Protein AF-A0A017TJ04-F1 (afdb_monomer_lite)

Secondary structure (DSSP, 8-state):
--------SEEE--TTPPPPTTEEEEEEE-HHHHHHHHHHHHHHHHHHHHHHHHHHHTT-GGGGGGGSTTTHHHHHHHHSS--TTSHHHHHHHHHHHHHHHHHHHHHHHHH-EEEEEEETTTSS--EEEEEEE-TTSPEEEEEEE--

Sequence (147 aa):
MPERQEFPKQIPYEEGMQIPDGYTLEMRARRGLVIAGAVTFGTMYGLSLIGGVQSISDGNGDFGALVVPLVGPFIALATSDASIDGELGAVLVVDGIAQIGGALMLLGGLLSQKKVLIRNDLASEHVEIVPFATGRGDLGLGIRGTM

pLDDT: mean 86.53, std 12.23, range [42.97, 98.38]

Organism: NCBI:txid1192034

Foldseek 3Di:
DPDPPCDDQKDFDDPPDDQDPQWDKDWAFQVVLQVQLCCQQVVLLVVLLVVLVVCVVVVNNLQVLSVPFLCSLVVSLVRHPDDCPHPSVVSSVVSSVSNVSSNCSNVCRRVDIGIMIGRNVVVQQDFDFDWDDDPVRDTDTDTDGGD

Structure (mmCIF, N/CA/C/O backbone):
data_AF-A0A017TJ04-F1
#
_entry.id   AF-A0A017TJ04-F1
#
loop_
_atom_site.group_PDB
_atom_site.id
_atom_site.type_symbol
_atom_site.label_atom_id
_atom_site.label_alt_id
_atom_site.label_comp_id
_atom_site.label_asym_id
_atom_site.label_entity_id
_atom_site.label_seq_id
_atom_site.pdbx_PDB_ins_code
_atom_site.Cartn_x
_atom_site.Cartn_y
_atom_site.Cartn_z
_atom_site.occupancy
_atom_site.B_iso_or_equiv
_atom_site.auth_seq_id
_atom_site.auth_comp_id
_atom_site.auth_asym_id
_atom_site.auth_atom_id
_atom_site.pdbx_PDB_model_num
ATOM 1 N N . MET A 1 1 ? -19.630 20.141 41.381 1.00 47.22 1 MET A N 1
ATOM 2 C CA . MET A 1 1 ? -19.303 19.647 40.028 1.00 47.22 1 MET A CA 1
ATOM 3 C C . MET A 1 1 ? -18.814 18.220 40.208 1.00 47.22 1 MET A C 1
ATOM 5 O O . MET A 1 1 ? -17.796 18.083 40.874 1.00 47.22 1 MET A O 1
ATOM 9 N N . PRO A 1 2 ? -19.539 17.169 39.786 1.00 42.97 2 PRO A N 1
ATOM 10 C CA . PRO A 1 2 ? -19.004 15.818 39.903 1.00 42.97 2 PRO A CA 1
ATOM 11 C C . PRO A 1 2 ? -17.768 15.705 39.005 1.00 42.97 2 PRO A C 1
ATOM 13 O O . PRO A 1 2 ? -17.766 16.179 37.867 1.00 42.97 2 PRO A O 1
ATOM 16 N N . GLU A 1 3 ? -16.702 15.155 39.569 1.00 50.06 3 GLU A N 1
ATOM 17 C CA . GLU A 1 3 ? -15.433 14.863 38.910 1.00 50.06 3 GLU A CA 1
ATOM 18 C C . GLU A 1 3 ? -15.721 14.027 37.655 1.00 50.06 3 GLU A C 1
ATOM 20 O O . GLU A 1 3 ? -16.325 12.957 37.748 1.00 50.06 3 GLU A O 1
ATOM 25 N N . ARG A 1 4 ? -15.366 14.515 36.457 1.00 60.03 4 ARG A N 1
ATOM 26 C CA . ARG A 1 4 ? -15.443 13.678 35.253 1.00 60.03 4 ARG A CA 1
ATOM 27 C C . ARG A 1 4 ? -14.379 12.604 35.403 1.00 60.03 4 ARG A C 1
ATOM 29 O O . ARG A 1 4 ? -13.219 12.847 35.098 1.00 60.03 4 ARG A O 1
ATOM 36 N N . GLN A 1 5 ? -14.780 11.442 35.892 1.00 58.06 5 GLN A N 1
ATOM 37 C CA . GLN A 1 5 ? -13.954 10.250 35.906 1.00 58.06 5 GLN A CA 1
ATOM 38 C C . GLN A 1 5 ? -13.458 10.027 34.466 1.00 58.06 5 GLN A C 1
ATOM 40 O O . GLN A 1 5 ? -14.258 9.812 33.552 1.00 58.06 5 GLN A O 1
ATOM 45 N N . GLU A 1 6 ? -12.157 10.222 34.237 1.00 71.06 6 GLU A N 1
ATOM 46 C CA . GLU A 1 6 ? -11.533 10.181 32.910 1.00 71.06 6 GLU A CA 1
ATOM 47 C C . GLU A 1 6 ? -11.442 8.734 32.418 1.00 71.06 6 GLU A C 1
ATOM 49 O O . GLU A 1 6 ? -10.377 8.127 32.344 1.00 71.06 6 GLU A O 1
ATOM 54 N N . PHE A 1 7 ? -12.590 8.140 32.104 1.00 76.50 7 PHE A N 1
ATOM 55 C CA . PHE A 1 7 ? -12.633 6.810 31.526 1.00 76.50 7 PHE A CA 1
ATOM 56 C C . PHE A 1 7 ? -11.949 6.816 30.150 1.00 76.50 7 PHE A C 1
ATOM 58 O O . PHE A 1 7 ? -12.234 7.702 29.328 1.00 76.50 7 PHE A O 1
ATOM 65 N N . PRO A 1 8 ? -11.056 5.846 29.870 1.00 84.94 8 PRO A N 1
ATOM 66 C CA . PRO A 1 8 ? -10.288 5.807 28.635 1.00 84.94 8 PRO A CA 1
ATOM 67 C C . PRO A 1 8 ? -11.212 5.669 27.426 1.00 84.94 8 PRO A C 1
ATOM 69 O O . PRO A 1 8 ? -12.143 4.869 27.415 1.00 84.94 8 PRO A O 1
ATOM 72 N N . LYS A 1 9 ? -10.935 6.428 26.364 1.00 85.62 9 LYS A N 1
ATOM 73 C CA . LYS A 1 9 ? -11.774 6.440 25.152 1.00 85.62 9 LYS A CA 1
ATOM 74 C C . LYS A 1 9 ? -11.887 5.067 24.480 1.00 85.62 9 LYS A C 1
ATOM 76 O O . LYS A 1 9 ? -12.908 4.764 23.871 1.00 85.62 9 LYS A O 1
ATOM 81 N N . GLN A 1 10 ? -10.817 4.276 24.546 1.00 87.81 10 GLN A N 1
ATOM 82 C CA . GLN A 1 10 ? -10.721 2.944 23.954 1.00 87.81 10 GLN A CA 1
ATOM 83 C C . GLN A 1 10 ? -9.972 2.015 24.905 1.00 87.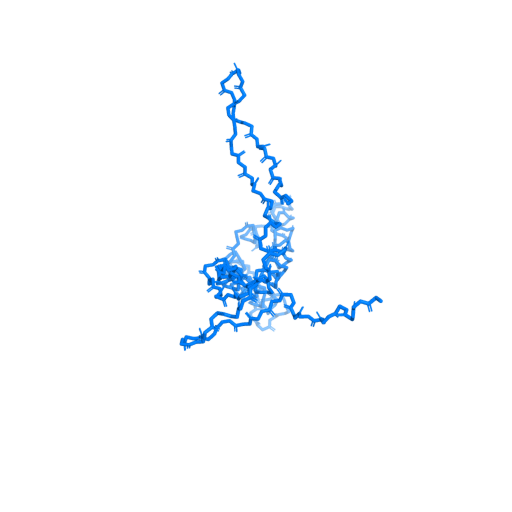81 10 GLN A C 1
ATOM 85 O O . GLN A 1 10 ? -8.942 2.405 25.457 1.00 87.81 10 GLN A O 1
ATOM 90 N N . ILE A 1 11 ? -10.459 0.785 25.036 1.00 88.69 11 ILE A N 1
ATOM 91 C CA . ILE A 1 11 ? -9.816 -0.287 25.797 1.00 88.69 11 ILE A CA 1
ATOM 92 C C . ILE A 1 11 ? -9.593 -1.467 24.836 1.00 88.69 11 ILE A C 1
ATOM 94 O O . ILE A 1 11 ? -10.524 -1.849 24.120 1.00 88.69 11 ILE A O 1
ATOM 98 N N . PRO A 1 12 ? -8.376 -2.036 24.744 1.00 89.62 12 PRO A N 1
ATOM 99 C CA . PRO A 1 12 ? -8.154 -3.277 24.007 1.00 89.62 12 PRO A CA 1
ATOM 100 C C . PRO A 1 12 ? -9.028 -4.396 24.582 1.00 89.62 12 PRO A C 1
ATOM 102 O O . PRO A 1 12 ? -9.011 -4.625 25.787 1.00 89.62 12 PRO A O 1
ATOM 105 N N . TYR A 1 13 ? -9.802 -5.072 23.733 1.00 89.56 13 TYR A N 1
ATOM 106 C CA . TYR A 1 13 ? -10.608 -6.203 24.179 1.00 89.56 13 TYR A CA 1
ATOM 107 C C . TYR A 1 13 ? -9.760 -7.477 24.186 1.00 89.56 13 TYR A C 1
ATOM 109 O O . TYR A 1 13 ? -9.175 -7.832 23.160 1.00 89.56 13 TYR A O 1
ATOM 117 N N . GLU A 1 14 ? -9.748 -8.181 25.315 1.00 89.00 14 GLU A N 1
ATOM 118 C CA . GLU A 1 14 ? -9.181 -9.525 25.441 1.00 89.00 14 GLU A CA 1
ATOM 119 C C . GLU A 1 14 ? -10.312 -10.552 25.552 1.00 89.00 14 GLU A C 1
ATOM 121 O O . GLU A 1 14 ? -11.369 -10.275 26.123 1.00 89.00 14 GLU A O 1
ATOM 126 N N . GLU A 1 15 ? -10.124 -11.739 24.978 1.00 86.50 15 GLU A N 1
ATOM 127 C CA . GLU A 1 15 ? -11.172 -12.761 24.983 1.00 86.50 15 GLU A CA 1
ATOM 128 C C . GLU A 1 15 ? -11.480 -13.223 26.411 1.00 86.50 15 GLU A C 1
ATOM 130 O O . GLU A 1 15 ? -10.588 -13.594 27.169 1.00 86.50 15 GLU A O 1
ATOM 135 N N . GLY A 1 16 ? -12.761 -13.167 26.783 1.00 85.31 16 GLY A N 1
ATOM 136 C CA . GLY A 1 16 ? -13.218 -13.445 28.148 1.00 85.31 16 GLY A CA 1
ATOM 137 C C . GLY A 1 16 ? -13.293 -12.214 29.058 1.00 85.31 16 GLY A C 1
ATOM 138 O O . GLY A 1 16 ? -13.802 -12.325 30.173 1.00 85.31 16 GLY A O 1
ATOM 139 N N . MET A 1 17 ? -12.866 -11.034 28.592 1.00 88.69 17 MET A N 1
ATOM 140 C CA . MET A 1 17 ? -13.070 -9.778 29.315 1.00 88.69 17 MET A CA 1
ATOM 141 C C . MET A 1 17 ? -14.569 -9.450 29.395 1.00 88.69 17 MET A C 1
ATOM 143 O O . MET A 1 17 ? -15.278 -9.468 28.384 1.00 88.69 17 MET A O 1
ATOM 147 N N . GLN A 1 18 ? -15.050 -9.128 30.598 1.00 88.00 18 GLN A N 1
ATOM 148 C CA . GLN A 1 18 ? -16.393 -8.576 30.777 1.00 88.00 18 GLN A CA 1
ATOM 149 C C . GLN A 1 18 ? -16.430 -7.159 30.206 1.00 88.00 18 GLN A C 1
ATOM 151 O O . GLN A 1 18 ? -15.531 -6.363 30.468 1.00 88.00 18 GLN A O 1
ATOM 156 N N . ILE A 1 19 ? -17.456 -6.853 29.416 1.00 88.81 19 ILE A N 1
ATOM 157 C CA . ILE A 1 19 ? -17.634 -5.524 28.827 1.00 88.81 19 ILE A CA 1
ATOM 158 C C . ILE A 1 19 ? -18.065 -4.573 29.954 1.00 88.81 19 ILE A C 1
ATOM 160 O O . ILE A 1 19 ? -19.131 -4.801 30.526 1.00 88.81 19 ILE A O 1
ATOM 164 N N . PRO A 1 20 ? -17.269 -3.545 30.307 1.00 87.12 20 PRO A N 1
ATOM 165 C CA . PRO A 1 20 ? -17.652 -2.589 31.336 1.00 87.12 20 PRO A CA 1
ATOM 166 C C . PRO A 1 20 ? -18.880 -1.782 30.911 1.00 87.12 20 PRO A C 1
ATOM 168 O O . PRO A 1 20 ? -19.046 -1.465 29.729 1.00 87.12 20 PRO A O 1
ATOM 171 N N . ASP A 1 21 ? -19.702 -1.391 31.883 1.00 84.81 21 ASP A N 1
ATOM 172 C CA . ASP A 1 21 ? -20.852 -0.529 31.627 1.00 84.81 21 ASP A CA 1
ATOM 173 C C . ASP A 1 21 ? -20.417 0.777 30.946 1.00 84.81 21 ASP A C 1
ATOM 175 O O . ASP A 1 21 ? -19.415 1.400 31.303 1.00 84.81 21 ASP A O 1
ATOM 179 N N . GLY A 1 22 ? -21.177 1.192 29.932 1.00 86.25 22 GLY A N 1
ATOM 180 C CA . GLY A 1 22 ? -20.851 2.374 29.134 1.00 86.25 22 GLY A CA 1
ATOM 181 C C . GLY A 1 22 ? -19.838 2.135 28.010 1.00 86.25 22 GLY A C 1
ATOM 182 O O . GLY A 1 22 ? -19.400 3.117 27.411 1.00 86.25 22 GLY A O 1
ATOM 183 N N . TYR A 1 23 ? -19.489 0.881 27.697 1.00 88.56 23 TYR A N 1
ATOM 184 C CA . TYR A 1 23 ? -18.668 0.512 26.540 1.00 88.56 23 TYR A CA 1
ATOM 185 C C . TYR A 1 23 ? -19.388 -0.454 25.589 1.00 88.56 23 TYR A C 1
ATOM 187 O O . TYR A 1 23 ? -20.162 -1.308 26.013 1.00 88.56 23 TYR A O 1
ATOM 195 N N . THR A 1 24 ? -19.070 -0.355 24.298 1.00 88.94 24 THR A N 1
ATOM 196 C CA . THR A 1 24 ? -19.542 -1.252 23.235 1.00 88.94 24 THR A CA 1
ATOM 197 C C . THR A 1 24 ? -18.356 -1.869 22.501 1.00 88.94 24 THR A C 1
ATOM 199 O O . THR A 1 24 ? -17.315 -1.234 22.318 1.00 88.94 24 THR A O 1
ATOM 202 N N . LEU A 1 25 ? -18.503 -3.129 22.091 1.00 88.38 25 LEU A N 1
ATOM 203 C CA . LEU A 1 25 ? -17.498 -3.852 21.320 1.00 88.38 25 LEU A CA 1
ATOM 204 C C . LEU A 1 25 ? -17.558 -3.450 19.840 1.00 88.38 25 LEU A C 1
ATOM 206 O O . LEU A 1 25 ? -18.572 -3.655 19.179 1.00 88.38 25 LEU A O 1
ATOM 210 N N . GLU A 1 26 ? -16.446 -2.948 19.305 1.00 85.75 26 GLU A N 1
ATOM 211 C CA . GLU A 1 26 ? -16.289 -2.590 17.894 1.00 85.75 26 GLU A CA 1
ATOM 212 C C . GLU A 1 26 ? -15.121 -3.327 17.231 1.00 85.75 26 GLU A C 1
ATOM 214 O O . GLU A 1 26 ? -14.081 -3.597 17.841 1.00 85.75 26 GLU A O 1
ATOM 219 N N . MET A 1 27 ? -15.269 -3.568 15.927 1.00 84.94 27 MET A N 1
ATOM 220 C CA . MET A 1 27 ? -14.203 -4.048 15.051 1.00 84.94 27 MET A CA 1
ATOM 221 C C . MET A 1 27 ? -13.570 -2.861 14.327 1.00 84.94 27 MET A C 1
ATOM 223 O O . MET A 1 27 ? -14.219 -2.203 13.516 1.00 84.94 27 MET A O 1
ATOM 227 N N . ARG A 1 28 ? -12.290 -2.576 14.591 1.00 84.81 28 ARG A N 1
ATOM 228 C CA . ARG A 1 28 ? -11.567 -1.482 13.919 1.00 84.81 28 ARG A CA 1
ATOM 229 C C . ARG A 1 28 ? -10.347 -1.978 13.164 1.00 84.81 28 ARG A C 1
ATOM 231 O O . ARG A 1 28 ? -9.581 -2.787 13.677 1.00 84.81 28 ARG A O 1
ATOM 238 N N . ALA A 1 29 ? -10.122 -1.431 11.972 1.00 87.75 29 ALA A N 1
ATOM 239 C CA . ALA A 1 29 ? -8.881 -1.640 11.231 1.00 87.75 29 ALA A CA 1
ATOM 240 C C . ALA A 1 29 ? -7.663 -1.167 12.043 1.00 87.75 29 ALA A C 1
ATOM 242 O O . ALA A 1 29 ? -7.742 -0.229 12.855 1.00 87.75 29 ALA A O 1
ATOM 243 N N . ARG A 1 30 ? -6.500 -1.779 11.804 1.00 89.81 30 ARG A N 1
ATOM 244 C CA . ARG A 1 30 ? -5.241 -1.373 12.445 1.00 89.81 30 ARG A CA 1
ATOM 245 C C . ARG A 1 30 ? -4.701 -0.109 11.777 1.00 89.81 30 ARG A C 1
ATOM 247 O O . ARG A 1 30 ? -3.762 -0.170 10.991 1.00 89.81 30 ARG A O 1
ATOM 254 N N . ARG A 1 31 ? -5.278 1.052 12.120 1.00 89.31 31 ARG A N 1
ATOM 255 C CA . ARG A 1 31 ? -4.960 2.361 11.508 1.00 89.31 31 ARG A CA 1
ATOM 256 C C . ARG A 1 31 ? -3.459 2.642 11.396 1.00 89.31 31 ARG A C 1
ATOM 258 O O . ARG A 1 31 ? -3.030 3.118 10.359 1.00 89.31 31 ARG A O 1
ATOM 265 N N . GLY A 1 32 ? -2.664 2.308 12.415 1.00 91.88 32 GLY A N 1
ATOM 266 C CA . GLY A 1 32 ? -1.209 2.494 12.362 1.00 91.88 32 GLY A CA 1
ATOM 267 C C . GLY A 1 32 ? -0.539 1.711 11.230 1.00 91.88 32 GLY A C 1
ATOM 268 O O . GLY A 1 32 ? 0.296 2.261 10.525 1.00 91.88 32 GLY A O 1
ATOM 269 N N . LEU A 1 33 ? -0.960 0.464 11.002 1.00 94.06 33 LEU A N 1
ATOM 270 C CA . LEU A 1 33 ? -0.425 -0.385 9.938 1.00 94.06 33 LEU A CA 1
ATOM 271 C C . LEU A 1 33 ? -0.908 0.070 8.552 1.00 94.06 33 LEU A C 1
ATOM 273 O O . LEU A 1 33 ? -0.131 0.079 7.605 1.00 94.06 33 LEU A O 1
ATOM 277 N N . VAL A 1 34 ? -2.164 0.525 8.460 1.00 95.12 34 VAL A N 1
ATOM 278 C CA . VAL A 1 34 ? -2.717 1.137 7.240 1.00 95.12 34 VAL A CA 1
ATOM 279 C C . VAL A 1 34 ? -1.935 2.394 6.865 1.00 95.12 34 VAL A C 1
ATOM 281 O O . VAL A 1 34 ? -1.515 2.528 5.723 1.00 95.12 34 VAL A O 1
ATOM 284 N N . ILE A 1 35 ? -1.710 3.300 7.821 1.00 96.44 35 ILE A N 1
ATOM 285 C CA . ILE A 1 35 ? -0.991 4.558 7.582 1.00 96.44 35 ILE A CA 1
ATOM 286 C C . ILE A 1 35 ? 0.465 4.275 7.215 1.00 96.44 35 ILE A C 1
ATOM 288 O O . ILE A 1 35 ? 0.939 4.789 6.207 1.00 96.44 35 ILE A O 1
ATOM 292 N N . ALA A 1 36 ? 1.158 3.436 7.991 1.00 96.94 36 ALA A N 1
ATOM 293 C CA . ALA A 1 36 ? 2.539 3.064 7.700 1.00 96.94 36 ALA A CA 1
ATOM 294 C C . ALA A 1 36 ? 2.660 2.424 6.311 1.00 96.94 36 ALA A C 1
ATOM 296 O O . ALA A 1 36 ? 3.469 2.863 5.501 1.00 96.94 36 ALA A O 1
ATOM 297 N N . GLY A 1 37 ? 1.795 1.454 5.999 1.00 97.25 37 GLY A N 1
ATOM 298 C CA . GLY A 1 37 ? 1.764 0.803 4.696 1.00 97.25 37 GLY A CA 1
ATOM 299 C C . GLY A 1 37 ? 1.489 1.770 3.548 1.00 97.25 37 GLY A C 1
ATOM 300 O O . GLY A 1 37 ? 2.224 1.761 2.567 1.00 97.25 37 GLY A O 1
ATOM 301 N N . ALA A 1 38 ? 0.487 2.643 3.687 1.00 98.06 38 ALA A N 1
ATOM 302 C CA . ALA A 1 38 ? 0.134 3.633 2.670 1.00 98.06 38 ALA A CA 1
ATOM 303 C C . ALA A 1 38 ? 1.268 4.631 2.406 1.00 98.06 38 ALA A C 1
ATOM 305 O O . ALA A 1 38 ? 1.571 4.912 1.249 1.00 98.06 38 ALA A O 1
ATOM 306 N N . VAL A 1 39 ? 1.912 5.141 3.461 1.00 98.25 39 VAL A N 1
ATOM 307 C CA . VAL A 1 39 ? 3.033 6.081 3.328 1.00 98.25 39 VAL A CA 1
ATOM 308 C C . VAL A 1 39 ? 4.239 5.394 2.696 1.00 98.25 39 VAL A C 1
ATOM 310 O O . VAL A 1 39 ? 4.796 5.926 1.738 1.00 98.25 39 VAL A O 1
ATOM 313 N N . THR A 1 40 ? 4.629 4.212 3.185 1.00 98.00 40 THR A N 1
ATOM 314 C CA . THR A 1 40 ? 5.788 3.481 2.656 1.00 98.00 40 THR A CA 1
ATOM 315 C C . THR A 1 40 ? 5.563 3.069 1.204 1.00 98.00 40 THR A C 1
ATOM 317 O O . THR A 1 40 ? 6.361 3.436 0.348 1.00 98.00 40 THR A O 1
ATOM 320 N N . PHE A 1 41 ? 4.466 2.367 0.903 1.00 98.38 41 PHE A N 1
ATOM 321 C CA . PHE A 1 41 ? 4.162 1.929 -0.460 1.00 98.38 41 PHE A CA 1
ATOM 322 C C . PHE A 1 41 ? 3.981 3.117 -1.406 1.00 98.38 41 PHE A C 1
ATOM 324 O O . PHE A 1 41 ? 4.592 3.146 -2.469 1.00 98.38 41 PHE A O 1
ATOM 331 N N . GLY A 1 42 ? 3.181 4.111 -1.010 1.00 97.81 42 GLY A N 1
ATOM 332 C CA . GLY A 1 42 ? 2.872 5.261 -1.854 1.00 97.81 42 GLY A CA 1
ATOM 333 C C . GLY A 1 42 ? 4.093 6.122 -2.166 1.00 97.81 42 GLY A C 1
ATOM 334 O O . GLY A 1 42 ? 4.239 6.562 -3.301 1.00 97.81 42 GLY A O 1
ATOM 335 N N . THR A 1 43 ? 4.993 6.326 -1.199 1.00 98.06 43 THR A N 1
ATOM 336 C CA . THR A 1 43 ? 6.227 7.094 -1.436 1.00 98.06 43 THR A CA 1
ATOM 337 C C . THR A 1 43 ? 7.168 6.341 -2.368 1.00 98.06 43 THR A C 1
ATOM 339 O O . THR A 1 43 ? 7.628 6.915 -3.349 1.00 98.06 43 THR A O 1
ATOM 342 N N . MET A 1 44 ? 7.429 5.062 -2.080 1.00 97.75 44 MET A N 1
ATOM 343 C CA . MET A 1 44 ? 8.359 4.246 -2.864 1.00 97.75 44 MET A CA 1
ATOM 344 C C . MET A 1 44 ? 7.866 4.100 -4.306 1.00 97.75 44 MET A C 1
ATOM 346 O O . MET A 1 44 ? 8.521 4.570 -5.229 1.00 97.75 44 MET A O 1
ATOM 350 N N . TYR A 1 45 ? 6.634 3.614 -4.491 1.00 97.88 45 TYR A N 1
ATOM 351 C CA . TYR A 1 45 ? 6.042 3.486 -5.822 1.00 97.88 45 TYR A CA 1
ATOM 352 C C . TYR A 1 45 ? 5.886 4.835 -6.535 1.00 97.88 45 TYR A C 1
ATOM 354 O O . TYR A 1 45 ? 6.055 4.907 -7.748 1.00 97.88 45 TYR A O 1
ATOM 362 N N . GLY A 1 46 ? 5.595 5.916 -5.807 1.00 97.94 46 GLY A N 1
ATOM 363 C CA . GLY A 1 46 ? 5.519 7.257 -6.384 1.00 97.94 46 GLY A CA 1
ATOM 364 C C . GLY A 1 46 ? 6.840 7.699 -7.017 1.00 97.94 46 GLY A C 1
ATOM 365 O O . GLY A 1 46 ? 6.835 8.230 -8.127 1.00 97.94 46 GLY A O 1
ATOM 366 N N . LEU A 1 47 ? 7.970 7.439 -6.353 1.00 96.38 47 LEU A N 1
ATOM 367 C CA . LEU A 1 47 ? 9.299 7.725 -6.901 1.00 96.38 47 LEU A CA 1
ATOM 368 C C . LEU A 1 47 ? 9.614 6.833 -8.109 1.00 96.38 47 LEU A C 1
ATOM 370 O O . LEU A 1 47 ? 10.078 7.343 -9.129 1.00 96.38 47 LEU A O 1
ATOM 374 N N . SER A 1 48 ? 9.301 5.536 -8.037 1.00 95.62 48 SER A N 1
ATOM 375 C CA . SER A 1 48 ? 9.502 4.599 -9.153 1.00 95.62 48 SER A CA 1
ATOM 376 C C . SER A 1 48 ? 8.664 4.996 -10.366 1.00 95.62 48 SER A C 1
ATOM 378 O O . SER A 1 48 ? 9.168 5.016 -11.485 1.00 95.62 48 SER A O 1
ATOM 380 N N . LEU A 1 49 ? 7.409 5.397 -10.156 1.00 97.69 49 LEU A N 1
ATOM 381 C CA . LEU A 1 49 ? 6.522 5.854 -11.219 1.00 97.69 49 LEU A CA 1
ATOM 382 C C . LEU A 1 49 ? 7.090 7.087 -11.930 1.00 97.69 49 LEU A C 1
ATOM 384 O O . LEU A 1 49 ? 7.087 7.125 -13.157 1.00 97.69 49 LEU A O 1
ATOM 388 N N . ILE A 1 50 ? 7.605 8.070 -11.181 1.00 96.38 50 ILE A N 1
ATOM 389 C CA . ILE A 1 50 ? 8.251 9.256 -11.763 1.00 96.38 50 ILE A CA 1
ATOM 390 C C . ILE A 1 50 ? 9.463 8.836 -12.606 1.00 96.38 50 ILE A C 1
ATOM 392 O O . ILE A 1 50 ? 9.554 9.230 -13.769 1.00 96.38 50 ILE A O 1
ATOM 396 N N . GLY A 1 51 ? 10.348 7.999 -12.055 1.00 93.38 51 GLY A N 1
ATOM 397 C CA . GLY A 1 51 ? 11.533 7.509 -12.765 1.00 93.38 51 GLY A CA 1
ATOM 398 C C . GLY A 1 51 ? 11.189 6.714 -14.028 1.00 93.38 51 GLY A C 1
ATOM 399 O O . GLY A 1 51 ? 11.767 6.949 -15.086 1.00 93.38 51 GLY A O 1
ATOM 400 N N . GLY A 1 52 ? 10.196 5.825 -13.957 1.00 94.69 52 GLY A N 1
ATOM 401 C CA . GLY A 1 52 ? 9.750 5.017 -15.092 1.00 94.69 52 GLY A CA 1
ATOM 402 C C . GLY A 1 52 ? 9.089 5.838 -16.194 1.00 94.69 52 GLY A C 1
ATOM 403 O O . GLY A 1 52 ? 9.393 5.643 -17.369 1.00 94.69 52 GLY A O 1
ATOM 404 N N . VAL A 1 53 ? 8.231 6.798 -15.832 1.00 96.19 53 VAL A N 1
ATOM 405 C CA . VAL A 1 53 ? 7.617 7.724 -16.799 1.00 96.19 53 VAL A CA 1
ATOM 406 C C . VAL A 1 53 ? 8.681 8.576 -17.486 1.00 96.19 53 VAL A C 1
ATOM 408 O O . VAL A 1 53 ? 8.614 8.756 -18.703 1.00 96.19 53 VAL A O 1
ATOM 411 N N . GLN A 1 54 ? 9.673 9.069 -16.741 1.00 94.44 54 GLN A N 1
ATOM 412 C CA . GLN A 1 54 ? 10.778 9.835 -17.312 1.00 94.44 54 GLN A CA 1
ATOM 413 C C . GLN A 1 54 ? 11.609 8.983 -18.280 1.00 94.44 54 GLN A C 1
ATOM 415 O O . GLN A 1 54 ? 11.809 9.393 -19.417 1.00 94.44 54 GLN A O 1
ATOM 420 N N . SER A 1 55 ? 11.975 7.761 -17.884 1.00 93.31 55 SER A N 1
ATOM 421 C CA . SER A 1 55 ? 12.696 6.797 -18.730 1.0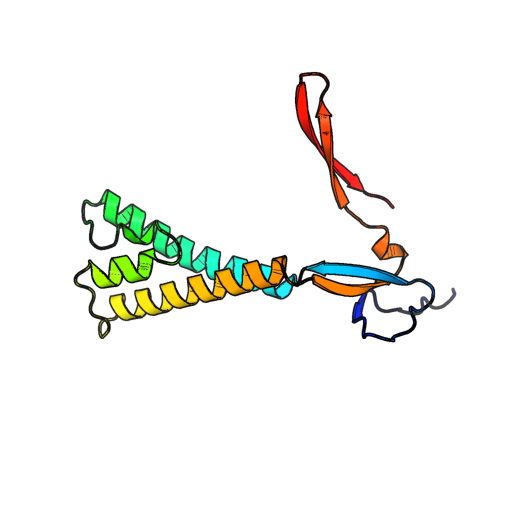0 93.31 55 SER A CA 1
ATOM 422 C C . SER A 1 55 ? 11.972 6.564 -20.066 1.00 93.31 55 SER A C 1
ATOM 424 O O . SER A 1 55 ? 12.555 6.720 -21.138 1.00 93.31 55 SER A O 1
ATOM 426 N N . ILE A 1 56 ? 10.662 6.288 -20.012 1.00 93.50 56 ILE A N 1
ATOM 427 C CA . ILE A 1 56 ? 9.823 6.106 -21.208 1.00 93.50 56 ILE A CA 1
ATOM 428 C C . ILE A 1 56 ? 9.800 7.376 -22.069 1.00 93.50 56 ILE A C 1
ATOM 430 O O . ILE A 1 56 ? 9.877 7.287 -23.294 1.00 93.50 56 ILE A O 1
ATOM 434 N N . SER A 1 57 ? 9.693 8.548 -21.441 1.00 93.25 57 SER A N 1
ATOM 435 C CA . SER A 1 57 ? 9.616 9.839 -22.139 1.00 93.25 57 SER A CA 1
ATOM 436 C C . SER A 1 57 ? 10.922 10.193 -22.851 1.00 93.25 57 SER A C 1
ATOM 438 O O . SER A 1 57 ? 10.888 10.739 -23.952 1.00 93.25 57 SER A O 1
ATOM 440 N N . ASP A 1 58 ? 12.057 9.828 -22.258 1.00 91.94 58 ASP A N 1
ATOM 441 C CA . ASP A 1 58 ? 13.394 10.057 -22.809 1.00 91.94 58 ASP A CA 1
ATOM 442 C C . ASP A 1 58 ? 13.764 9.033 -23.903 1.00 91.94 58 ASP A C 1
ATOM 444 O O . ASP A 1 58 ? 14.836 9.112 -24.503 1.00 91.94 58 ASP A O 1
ATOM 448 N N . GLY A 1 59 ? 12.887 8.059 -24.183 1.00 87.62 59 GLY A N 1
ATOM 449 C CA . GLY A 1 59 ? 13.133 6.973 -25.137 1.00 87.62 59 GLY A CA 1
ATOM 450 C C . GLY A 1 59 ? 14.144 5.935 -24.642 1.00 87.62 59 GLY A C 1
ATOM 451 O O . GLY A 1 59 ? 14.498 5.022 -25.390 1.00 87.62 59 GLY A O 1
ATOM 452 N N . ASN A 1 60 ? 14.591 6.055 -23.389 1.00 80.31 60 ASN A N 1
ATOM 453 C CA . ASN A 1 60 ? 15.464 5.100 -22.734 1.00 80.31 60 ASN A CA 1
ATOM 454 C C . ASN A 1 60 ? 14.595 4.082 -21.978 1.00 80.31 60 ASN A C 1
ATOM 456 O O . ASN A 1 60 ? 14.062 4.371 -20.913 1.00 80.31 60 ASN A O 1
ATOM 460 N N . GLY A 1 61 ? 14.385 2.895 -22.546 1.00 80.31 61 GLY A N 1
ATOM 461 C CA . GLY A 1 61 ? 13.481 1.883 -21.986 1.00 80.31 61 GLY A CA 1
ATOM 462 C C . GLY A 1 61 ? 13.970 1.210 -20.699 1.00 80.31 61 GLY A C 1
ATOM 463 O O . GLY A 1 61 ? 13.183 0.492 -20.080 1.00 80.31 61 GLY A O 1
ATOM 464 N N . ASP A 1 62 ? 15.218 1.449 -20.286 1.00 87.00 62 ASP A N 1
ATOM 465 C CA . ASP A 1 62 ? 15.918 0.698 -19.235 1.00 87.00 62 ASP A CA 1
ATOM 466 C C . ASP A 1 62 ? 15.138 0.614 -17.915 1.00 87.00 62 ASP A C 1
ATOM 468 O O . ASP A 1 62 ? 15.049 -0.453 -17.306 1.00 87.00 62 ASP A O 1
ATOM 472 N N . PHE A 1 63 ? 14.506 1.717 -17.503 1.00 92.94 63 PHE A N 1
ATOM 473 C CA . PHE A 1 63 ? 13.722 1.796 -16.267 1.00 92.94 63 PHE A CA 1
ATOM 474 C C . PHE A 1 63 ? 12.217 1.947 -16.513 1.00 92.94 63 PHE A C 1
ATOM 476 O O . PHE A 1 63 ? 11.453 2.202 -15.582 1.00 92.94 63 PHE A O 1
ATOM 483 N N . GLY A 1 64 ? 11.742 1.745 -17.746 1.00 93.94 64 GLY A N 1
ATOM 484 C CA . GLY A 1 64 ? 10.323 1.905 -18.082 1.00 93.94 64 GLY A CA 1
ATOM 485 C C . GLY A 1 64 ? 9.397 0.970 -17.297 1.00 93.94 64 GLY A C 1
ATOM 486 O O . GLY A 1 64 ? 8.243 1.306 -17.040 1.00 93.94 64 GLY A O 1
ATOM 487 N N . ALA A 1 65 ? 9.908 -0.172 -16.830 1.00 95.88 65 ALA A N 1
ATOM 488 C CA . ALA A 1 65 ? 9.146 -1.112 -16.014 1.00 95.88 65 ALA A CA 1
ATOM 489 C C . ALA A 1 65 ? 8.755 -0.567 -14.626 1.00 95.88 65 ALA A C 1
ATOM 491 O O . ALA A 1 65 ? 7.830 -1.105 -14.018 1.00 95.88 65 ALA A O 1
ATOM 492 N N . LEU A 1 66 ? 9.386 0.509 -14.133 1.00 96.19 66 LEU A N 1
ATOM 493 C CA . LEU A 1 66 ? 9.098 1.096 -12.815 1.00 96.19 66 LEU A CA 1
ATOM 494 C C . LEU A 1 66 ? 7.672 1.653 -12.668 1.00 96.19 66 LEU A C 1
ATOM 496 O O . LEU A 1 66 ? 7.215 1.879 -11.549 1.00 96.19 66 LEU A O 1
ATOM 500 N N . VAL A 1 67 ? 6.944 1.826 -13.776 1.00 96.94 67 VAL A N 1
ATOM 501 C CA . VAL A 1 67 ? 5.514 2.181 -13.761 1.00 96.94 67 VAL A CA 1
ATOM 502 C C . VAL A 1 67 ? 4.623 1.045 -13.255 1.00 96.94 67 VAL A C 1
ATOM 504 O O . VAL A 1 67 ? 3.452 1.266 -12.958 1.00 96.94 67 VAL A O 1
ATOM 507 N N . VAL A 1 68 ? 5.145 -0.181 -13.181 1.00 97.44 68 VAL A N 1
ATOM 508 C CA . VAL A 1 68 ? 4.421 -1.333 -12.647 1.00 97.44 68 VAL A CA 1
ATOM 509 C C . VAL A 1 68 ? 4.758 -1.470 -11.159 1.00 97.44 68 VAL A C 1
ATOM 511 O O . VAL A 1 68 ? 5.914 -1.725 -10.820 1.00 97.44 68 VAL A O 1
ATOM 514 N N . PRO A 1 69 ? 3.785 -1.345 -10.240 1.00 97.31 69 PRO A N 1
ATOM 515 C CA . PRO A 1 69 ? 4.066 -1.447 -8.813 1.00 97.31 69 PRO A CA 1
ATOM 516 C C . PRO A 1 69 ? 4.535 -2.856 -8.448 1.00 97.31 69 PRO A C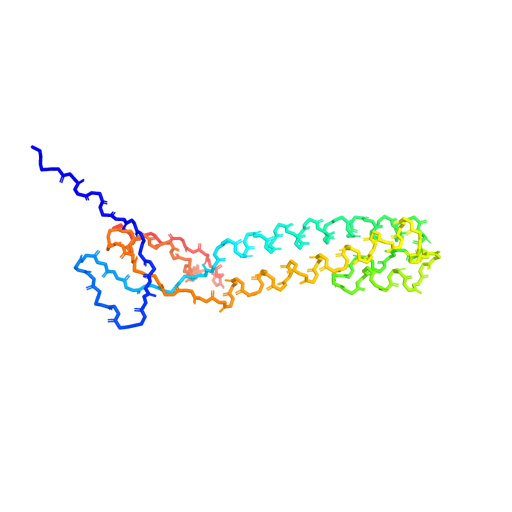 1
ATOM 518 O O . PRO A 1 69 ? 4.136 -3.836 -9.083 1.00 97.31 69 PRO A O 1
ATOM 521 N N . LEU A 1 70 ? 5.315 -2.963 -7.370 1.00 96.69 70 LEU A N 1
ATOM 522 C CA . LEU A 1 70 ? 5.816 -4.204 -6.758 1.00 96.69 70 LEU A CA 1
ATOM 523 C C . LEU A 1 70 ? 6.830 -4.978 -7.606 1.00 96.69 70 LEU A C 1
ATOM 525 O O . LEU A 1 70 ? 7.882 -5.351 -7.102 1.00 96.69 70 LEU A O 1
ATOM 529 N N . VAL A 1 71 ? 6.518 -5.245 -8.872 1.00 97.00 71 VAL A N 1
ATOM 530 C CA . VAL A 1 71 ? 7.355 -6.046 -9.777 1.00 97.00 71 VAL A CA 1
ATOM 531 C C . VAL A 1 71 ? 8.243 -5.188 -10.672 1.00 97.00 71 VAL A C 1
ATOM 533 O O . VAL A 1 71 ? 9.303 -5.649 -11.084 1.00 97.00 71 VAL A O 1
ATOM 536 N N . GLY A 1 72 ? 7.853 -3.938 -10.935 1.00 95.75 72 GLY A N 1
ATOM 537 C CA . GLY A 1 72 ? 8.591 -3.010 -11.790 1.00 95.75 72 GLY A CA 1
ATOM 538 C C . GLY A 1 72 ? 10.055 -2.821 -11.402 1.00 95.75 72 GLY A C 1
ATOM 539 O O . GLY A 1 72 ? 10.897 -2.956 -12.287 1.00 95.75 72 GLY A O 1
ATOM 540 N N . PRO A 1 73 ? 10.397 -2.600 -10.116 1.00 95.88 73 PRO A N 1
ATOM 541 C CA . PRO A 1 73 ? 11.791 -2.445 -9.689 1.00 95.88 73 PRO A CA 1
ATOM 542 C C . PRO A 1 73 ? 12.663 -3.666 -9.996 1.00 95.88 73 PRO A C 1
ATOM 544 O O . PRO A 1 73 ? 13.806 -3.519 -10.421 1.00 95.88 73 PRO A O 1
ATOM 547 N N . PHE A 1 74 ? 12.113 -4.875 -9.867 1.00 95.44 74 PHE A N 1
ATOM 548 C CA . PHE A 1 74 ? 12.835 -6.113 -10.173 1.00 95.44 74 PHE A CA 1
ATOM 549 C C . PHE A 1 74 ? 12.958 -6.363 -11.676 1.00 95.44 74 PHE A C 1
ATOM 551 O O . PHE A 1 74 ? 13.985 -6.861 -12.126 1.00 95.44 74 PHE A O 1
ATOM 558 N N . ILE A 1 75 ? 11.932 -6.006 -12.456 1.00 94.94 75 ILE A N 1
ATOM 559 C CA . ILE A 1 75 ? 12.009 -6.064 -13.919 1.00 94.94 75 ILE A CA 1
ATOM 560 C C . ILE A 1 75 ? 13.062 -5.070 -14.404 1.00 94.94 75 ILE A C 1
ATOM 562 O O . ILE A 1 75 ? 13.956 -5.471 -15.134 1.00 94.94 75 ILE A O 1
ATOM 566 N N . ALA A 1 76 ? 13.011 -3.821 -13.939 1.00 94.00 76 ALA A N 1
ATOM 567 C CA . ALA A 1 76 ? 13.982 -2.790 -14.286 1.00 94.00 76 ALA A CA 1
ATOM 568 C C . ALA A 1 76 ? 15.413 -3.208 -13.915 1.00 94.00 76 ALA A C 1
ATOM 570 O O . ALA A 1 76 ? 16.323 -3.050 -14.720 1.00 94.00 76 ALA A O 1
ATOM 571 N N . LEU A 1 77 ? 15.619 -3.818 -12.745 1.00 93.88 77 LEU A N 1
ATOM 572 C CA . LEU A 1 77 ? 16.915 -4.380 -12.351 1.00 93.88 77 LEU A CA 1
ATOM 573 C C . LEU A 1 77 ? 17.392 -5.494 -13.298 1.00 93.88 77 LEU A C 1
ATOM 575 O O . LEU A 1 77 ? 18.583 -5.618 -13.545 1.00 93.88 77 LEU A O 1
ATOM 579 N N . ALA A 1 78 ? 16.475 -6.316 -13.810 1.00 91.38 78 ALA A N 1
ATOM 580 C CA . ALA A 1 78 ? 16.806 -7.423 -14.703 1.00 91.38 78 ALA A CA 1
ATOM 581 C C . ALA A 1 78 ? 16.991 -6.999 -16.171 1.00 91.38 78 ALA A C 1
ATOM 583 O O . ALA A 1 78 ? 17.626 -7.728 -16.930 1.00 91.38 78 ALA A O 1
ATOM 584 N N . THR A 1 79 ? 16.397 -5.876 -16.586 1.00 90.56 79 THR A N 1
ATOM 585 C CA . THR A 1 79 ? 16.408 -5.409 -17.982 1.00 90.56 79 THR A CA 1
ATOM 586 C C . THR A 1 79 ? 17.348 -4.241 -18.240 1.00 90.56 79 THR A C 1
ATOM 588 O O . THR A 1 79 ? 17.691 -4.015 -19.394 1.00 90.56 79 THR A O 1
ATOM 591 N N . SER A 1 80 ? 17.734 -3.494 -17.206 1.00 88.12 80 SER A N 1
ATOM 592 C CA . SER A 1 80 ? 18.712 -2.409 -17.312 1.00 88.12 80 SER A CA 1
ATOM 593 C C . SER A 1 80 ? 20.140 -2.921 -17.123 1.00 88.12 80 SER A C 1
ATOM 595 O O . SER A 1 80 ? 20.366 -4.005 -16.590 1.00 88.12 80 SER A O 1
ATOM 597 N N . ASP A 1 81 ? 21.121 -2.091 -17.476 1.00 86.38 81 ASP A N 1
ATOM 598 C CA . ASP A 1 81 ? 22.538 -2.338 -17.178 1.00 86.38 81 ASP A CA 1
ATOM 599 C C . ASP A 1 81 ? 22.893 -2.125 -15.686 1.00 86.38 81 ASP A C 1
ATOM 601 O O . ASP A 1 81 ? 24.068 -2.137 -15.303 1.00 86.38 81 ASP A O 1
ATOM 605 N N . ALA A 1 82 ? 21.900 -1.905 -14.814 1.00 84.25 82 ALA A N 1
ATOM 606 C CA . ALA A 1 82 ? 22.124 -1.709 -13.389 1.00 84.25 82 ALA A CA 1
ATOM 607 C C . ALA A 1 82 ? 22.573 -3.018 -12.721 1.00 84.25 82 ALA A C 1
ATOM 609 O O . ALA A 1 82 ? 21.807 -3.968 -12.569 1.00 84.25 82 ALA A O 1
ATOM 610 N N . SER A 1 83 ? 23.821 -3.058 -12.257 1.00 82.75 83 SER A N 1
ATOM 611 C CA . SER A 1 83 ? 24.327 -4.176 -11.463 1.00 82.75 83 SER A CA 1
ATOM 612 C C . SER A 1 83 ? 23.816 -4.114 -10.021 1.00 82.75 83 SER A C 1
ATOM 614 O O . SER A 1 83 ? 23.682 -3.036 -9.444 1.00 82.75 83 SER A O 1
ATOM 616 N N . ILE A 1 84 ? 23.582 -5.280 -9.408 1.00 78.69 84 ILE A N 1
ATOM 617 C CA . ILE A 1 84 ? 23.166 -5.395 -7.994 1.00 78.69 84 ILE A CA 1
ATOM 618 C C . ILE A 1 84 ? 24.214 -4.792 -7.046 1.00 78.69 84 ILE A C 1
ATOM 620 O O . ILE A 1 84 ? 23.855 -4.202 -6.031 1.00 78.69 84 ILE A O 1
ATOM 624 N N . ASP A 1 85 ? 25.495 -4.899 -7.402 1.00 84.81 85 ASP A N 1
ATOM 625 C CA . ASP A 1 85 ? 26.603 -4.298 -6.649 1.00 84.81 85 ASP A CA 1
ATOM 626 C C . ASP A 1 85 ? 26.742 -2.782 -6.898 1.00 84.81 85 ASP A C 1
ATOM 628 O O . ASP A 1 85 ? 27.530 -2.105 -6.238 1.00 84.81 85 ASP A O 1
ATOM 632 N N . GLY A 1 86 ? 25.997 -2.243 -7.869 1.00 87.62 86 GLY A N 1
ATOM 633 C CA . GLY A 1 86 ? 25.938 -0.825 -8.192 1.00 87.62 86 GLY A CA 1
ATOM 634 C C . GLY A 1 86 ? 24.884 -0.081 -7.372 1.00 87.62 86 GLY A C 1
ATOM 635 O O . GLY A 1 86 ? 23.886 -0.645 -6.928 1.00 87.62 86 GLY A O 1
ATOM 636 N N . GLU A 1 87 ? 25.080 1.230 -7.214 1.00 88.88 87 GLU A N 1
ATOM 637 C CA . GLU A 1 87 ? 24.195 2.095 -6.422 1.00 88.88 87 GLU A CA 1
ATOM 638 C C . GLU A 1 87 ? 22.739 2.043 -6.913 1.00 88.88 87 GLU A C 1
ATOM 640 O O . GLU A 1 87 ? 21.820 1.864 -6.115 1.00 88.88 87 GLU A O 1
ATOM 645 N N . LEU A 1 88 ? 22.526 2.100 -8.233 1.00 89.88 88 LEU A N 1
ATOM 646 C CA . LEU A 1 88 ? 21.188 2.024 -8.824 1.00 89.88 88 LEU A CA 1
ATOM 647 C C . LEU A 1 88 ? 20.530 0.655 -8.610 1.00 89.88 88 LEU A C 1
ATOM 649 O O . LEU A 1 88 ? 19.350 0.599 -8.271 1.00 89.88 88 LEU A O 1
ATOM 653 N N . GLY A 1 89 ? 21.272 -0.446 -8.760 1.00 92.38 89 GLY A N 1
ATOM 654 C CA . GLY A 1 89 ? 20.711 -1.781 -8.562 1.00 92.38 89 GLY A CA 1
ATOM 655 C C . GLY A 1 89 ? 20.325 -2.034 -7.106 1.00 92.38 89 GLY A C 1
ATOM 656 O O . GLY A 1 89 ? 19.232 -2.533 -6.835 1.00 92.38 89 GLY A O 1
ATOM 657 N N . ALA A 1 90 ? 21.161 -1.601 -6.159 1.00 93.19 90 ALA A N 1
ATOM 658 C CA . ALA A 1 90 ? 20.843 -1.662 -4.736 1.00 93.19 90 ALA A CA 1
ATOM 659 C C . ALA A 1 90 ? 19.592 -0.837 -4.384 1.00 93.19 90 ALA A C 1
ATOM 661 O O . ALA A 1 90 ? 18.730 -1.314 -3.642 1.00 93.19 90 ALA A O 1
ATOM 662 N N . VAL A 1 91 ? 19.451 0.368 -4.953 1.00 94.06 91 VAL A N 1
ATOM 663 C CA . VAL A 1 91 ? 18.255 1.209 -4.773 1.00 94.06 91 VAL A CA 1
ATOM 664 C C . VAL A 1 91 ? 17.002 0.510 -5.298 1.00 94.06 91 VAL A C 1
ATOM 666 O O . VAL A 1 91 ? 15.997 0.496 -4.595 1.00 94.06 91 VAL A O 1
ATOM 669 N N . LEU A 1 92 ? 17.057 -0.126 -6.473 1.00 94.94 92 LEU A N 1
ATOM 670 C CA . LEU A 1 92 ? 15.922 -0.863 -7.041 1.00 94.94 92 LEU A CA 1
ATOM 671 C C . LEU A 1 92 ? 15.498 -2.064 -6.185 1.00 94.94 92 LEU A C 1
ATOM 673 O O . LEU A 1 92 ? 14.304 -2.313 -6.016 1.00 94.94 92 LEU A O 1
ATOM 677 N N . VAL A 1 93 ? 16.458 -2.794 -5.608 1.00 96.00 93 VAL A N 1
ATOM 678 C CA . VAL A 1 93 ? 16.162 -3.901 -4.683 1.00 96.00 93 VAL A CA 1
ATOM 679 C C . VAL A 1 93 ? 15.481 -3.380 -3.419 1.00 96.00 93 VAL A C 1
ATOM 681 O O . VAL A 1 93 ? 14.462 -3.930 -2.995 1.00 96.00 93 VAL A O 1
ATOM 684 N N . VAL A 1 94 ? 16.024 -2.317 -2.819 1.00 96.00 94 VAL A N 1
ATOM 685 C CA . VAL A 1 94 ? 15.451 -1.705 -1.613 1.00 96.00 94 VAL A CA 1
ATOM 686 C C . VAL A 1 94 ? 14.057 -1.153 -1.896 1.00 96.00 94 VAL A C 1
ATOM 688 O O . VAL A 1 94 ? 13.147 -1.401 -1.107 1.00 96.00 94 VAL A O 1
ATOM 691 N N . ASP A 1 95 ? 13.870 -0.475 -3.027 1.00 96.38 95 ASP A N 1
ATOM 692 C CA . ASP A 1 95 ? 12.580 0.038 -3.485 1.00 96.38 95 ASP A CA 1
ATOM 693 C C . ASP A 1 95 ? 11.553 -1.094 -3.632 1.00 96.38 95 ASP A C 1
ATOM 695 O O . ASP A 1 95 ? 10.498 -1.059 -2.997 1.00 96.38 95 ASP A O 1
ATOM 699 N N . GLY A 1 96 ? 11.884 -2.161 -4.364 1.00 96.62 96 GLY A N 1
ATOM 700 C CA . GLY A 1 96 ? 10.997 -3.314 -4.543 1.00 96.62 96 GLY A CA 1
ATOM 701 C C . GLY A 1 96 ? 10.601 -3.984 -3.221 1.00 96.62 96 GLY A C 1
ATOM 702 O O . GLY A 1 96 ? 9.419 -4.247 -2.979 1.00 96.62 96 GLY A O 1
ATOM 703 N N . ILE A 1 97 ? 11.563 -4.209 -2.318 1.00 98.00 97 ILE A N 1
ATOM 704 C CA . ILE A 1 97 ? 11.295 -4.769 -0.983 1.00 98.00 97 ILE A CA 1
ATOM 705 C C . ILE A 1 97 ? 10.411 -3.824 -0.163 1.00 98.00 97 ILE A C 1
ATOM 707 O O . ILE A 1 97 ? 9.459 -4.275 0.479 1.00 98.00 97 ILE A O 1
ATOM 711 N N . ALA A 1 98 ? 10.694 -2.521 -0.184 1.00 98.06 98 ALA A N 1
ATOM 712 C CA . ALA A 1 98 ? 9.929 -1.526 0.554 1.00 98.06 98 ALA A CA 1
ATOM 713 C C . ALA A 1 98 ? 8.496 -1.395 0.017 1.00 98.06 98 ALA A C 1
ATOM 715 O O . ALA A 1 98 ? 7.562 -1.288 0.814 1.00 98.06 98 ALA A O 1
ATOM 716 N N . GLN A 1 99 ? 8.291 -1.482 -1.300 1.00 98.12 99 GLN A N 1
ATOM 717 C CA . GLN A 1 99 ? 6.957 -1.513 -1.898 1.00 98.12 99 GLN A CA 1
ATOM 718 C C . GLN A 1 99 ? 6.176 -2.759 -1.466 1.00 98.12 99 GLN A C 1
ATOM 720 O O . GLN A 1 99 ? 5.034 -2.632 -1.023 1.00 98.12 99 GLN A O 1
ATOM 725 N N . ILE A 1 100 ? 6.782 -3.950 -1.524 1.00 98.38 100 ILE A N 1
ATOM 726 C CA . ILE A 1 100 ? 6.138 -5.195 -1.070 1.00 98.38 100 ILE A CA 1
ATOM 727 C C . ILE A 1 100 ? 5.808 -5.116 0.423 1.00 98.38 100 ILE A C 1
ATOM 729 O O . ILE A 1 100 ? 4.675 -5.389 0.820 1.00 98.38 100 ILE A O 1
ATOM 733 N N . GLY A 1 1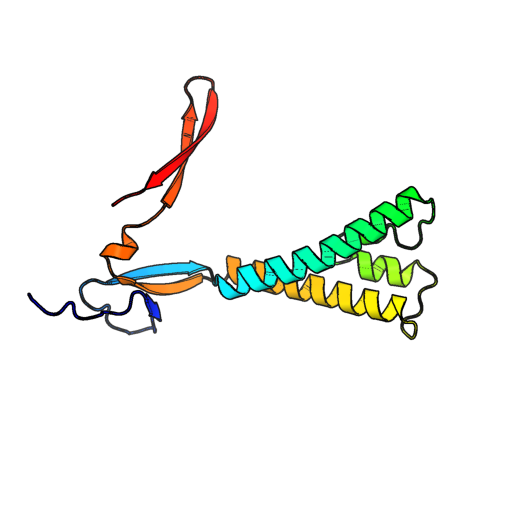01 ? 6.762 -4.693 1.254 1.00 98.12 101 GLY A N 1
ATOM 734 C CA . GLY A 1 101 ? 6.553 -4.511 2.689 1.00 98.12 101 GLY A CA 1
ATOM 735 C C . GLY A 1 101 ? 5.439 -3.506 2.988 1.00 98.12 101 GLY A C 1
ATOM 736 O O . GLY A 1 101 ? 4.539 -3.795 3.775 1.00 98.12 101 GLY A O 1
ATOM 737 N N . GLY A 1 102 ? 5.444 -2.356 2.311 1.00 98.00 102 GLY A N 1
ATOM 738 C CA . GLY A 1 102 ? 4.407 -1.330 2.413 1.00 98.00 102 GLY A CA 1
ATOM 739 C C . GLY A 1 102 ? 3.023 -1.848 2.024 1.00 98.00 102 GLY A C 1
ATOM 740 O O . GLY A 1 102 ? 2.060 -1.651 2.766 1.00 98.00 102 GLY A O 1
ATOM 741 N N . ALA A 1 103 ? 2.924 -2.572 0.909 1.00 98.19 103 ALA A N 1
ATOM 742 C CA . ALA A 1 103 ? 1.674 -3.162 0.444 1.00 98.19 103 ALA A C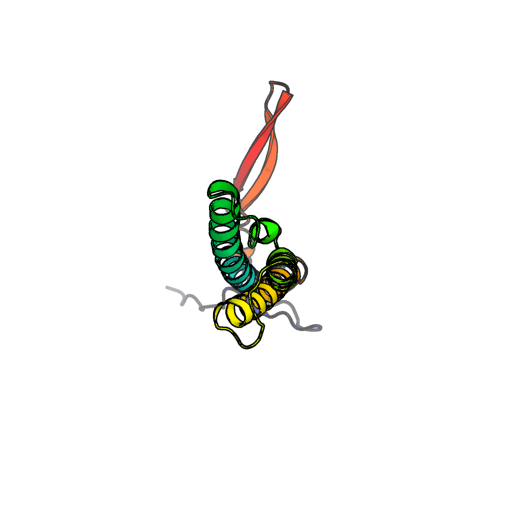A 1
ATOM 743 C C . ALA A 1 103 ? 1.145 -4.225 1.418 1.00 98.19 103 ALA A C 1
ATOM 745 O O . ALA A 1 103 ? -0.041 -4.221 1.746 1.00 98.19 103 ALA A O 1
ATOM 746 N N . LEU A 1 104 ? 2.016 -5.091 1.942 1.00 98.06 104 LEU A N 1
ATOM 747 C CA . LEU A 1 104 ? 1.641 -6.091 2.943 1.00 98.06 104 LEU A CA 1
ATOM 748 C C . LEU A 1 104 ? 1.182 -5.450 4.254 1.00 98.06 104 LEU A C 1
ATOM 750 O O . LEU A 1 104 ? 0.201 -5.907 4.838 1.00 98.06 104 LEU A O 1
ATOM 754 N N . MET A 1 105 ? 1.837 -4.377 4.706 1.00 97.88 105 MET A N 1
ATOM 755 C CA . MET A 1 105 ? 1.372 -3.604 5.860 1.00 97.88 105 MET A CA 1
ATOM 756 C C . MET A 1 105 ? -0.004 -2.996 5.582 1.00 97.88 105 MET A C 1
ATOM 758 O O . MET A 1 105 ? -0.933 -3.184 6.365 1.00 97.88 105 MET A O 1
ATOM 762 N N . LEU A 1 106 ? -0.173 -2.326 4.444 1.00 97.25 106 LEU A N 1
ATOM 763 C CA . LEU A 1 106 ? -1.436 -1.695 4.081 1.00 97.25 106 LEU A CA 1
ATOM 764 C C . LEU A 1 106 ? -2.579 -2.718 4.061 1.00 97.25 106 LEU A C 1
ATOM 766 O O . LEU A 1 106 ? -3.572 -2.554 4.771 1.00 97.25 106 LEU A O 1
ATOM 770 N N . LEU A 1 107 ? -2.405 -3.809 3.314 1.00 96.62 107 LEU A N 1
ATOM 771 C CA . LEU A 1 107 ? -3.393 -4.880 3.206 1.00 96.62 107 LEU A CA 1
ATOM 772 C C . LEU A 1 107 ? -3.619 -5.574 4.549 1.00 96.62 107 LEU A C 1
ATOM 774 O O . LEU A 1 107 ? -4.762 -5.749 4.962 1.00 96.62 107 LEU A O 1
ATOM 778 N N . GLY A 1 108 ? -2.557 -5.900 5.282 1.00 96.00 108 GLY A N 1
ATOM 779 C CA . GLY A 1 108 ? -2.657 -6.485 6.616 1.00 96.00 108 GLY A CA 1
ATOM 780 C C . GLY A 1 108 ? -3.397 -5.576 7.600 1.00 96.00 108 GLY A C 1
ATOM 781 O O . GLY A 1 108 ? -4.131 -6.061 8.455 1.00 96.00 108 GLY A O 1
ATOM 782 N N . GLY A 1 109 ? -3.262 -4.256 7.466 1.00 92.94 109 GLY A N 1
ATOM 783 C CA . GLY A 1 109 ? -3.941 -3.274 8.306 1.00 92.94 109 GLY A CA 1
ATOM 784 C C . GLY A 1 109 ? -5.428 -3.138 8.000 1.00 92.94 109 GLY A C 1
ATOM 785 O O . GLY A 1 109 ? -6.217 -2.943 8.929 1.00 92.94 109 GLY A O 1
ATOM 786 N N . LEU A 1 110 ? -5.797 -3.252 6.721 1.00 93.25 110 LEU A N 1
ATOM 787 C CA . LEU A 1 110 ? -7.184 -3.225 6.251 1.00 93.25 110 LEU A CA 1
ATOM 788 C C . LEU A 1 110 ? -7.912 -4.538 6.557 1.00 93.25 110 LEU A C 1
ATOM 790 O O . LEU A 1 110 ? -9.058 -4.512 6.998 1.00 93.25 110 LEU A O 1
ATOM 794 N N . LEU A 1 111 ? -7.239 -5.673 6.358 1.00 94.25 111 LEU A N 1
ATOM 795 C CA . LEU A 1 111 ? -7.811 -7.005 6.547 1.00 94.25 111 LEU A CA 1
ATOM 796 C C . LEU A 1 111 ? -7.818 -7.438 8.019 1.00 94.25 111 LEU A C 1
ATOM 798 O O . LEU A 1 111 ? -8.720 -8.155 8.446 1.00 94.25 111 LEU A O 1
ATOM 802 N N . SER A 1 112 ? -6.842 -7.004 8.824 1.00 89.50 112 SER A N 1
ATOM 803 C CA . SER A 1 112 ? -6.818 -7.317 10.254 1.00 89.50 112 SER A CA 1
ATOM 804 C C . SER A 1 112 ? -7.651 -6.312 11.044 1.00 89.50 112 SER A C 1
ATOM 806 O O . SER A 1 112 ? -7.238 -5.176 11.296 1.00 89.50 112 SER A O 1
ATOM 808 N N . GLN A 1 113 ? -8.816 -6.760 11.498 1.00 82.75 113 GLN A N 1
ATOM 809 C CA . GLN A 1 113 ? -9.644 -6.019 12.440 1.00 82.75 113 GLN A CA 1
ATOM 810 C C . GLN A 1 113 ? -9.240 -6.359 13.883 1.00 82.75 113 GLN A C 1
ATOM 812 O O . GLN A 1 113 ? -9.075 -7.527 14.236 1.00 82.75 113 GLN A O 1
ATOM 817 N N . LYS A 1 114 ? -9.073 -5.339 14.730 1.00 86.38 114 LYS A N 1
ATOM 818 C CA . LYS A 1 114 ? -8.902 -5.494 16.180 1.00 86.38 114 LYS A CA 1
ATOM 819 C C . LYS A 1 114 ? -10.234 -5.273 16.894 1.00 86.38 114 LYS A C 1
ATOM 821 O O . LYS A 1 114 ? -10.940 -4.309 16.592 1.00 86.38 114 LYS A O 1
ATOM 826 N N . LYS A 1 115 ? -10.530 -6.145 17.859 1.00 88.81 115 LYS A N 1
ATOM 827 C CA . LYS A 1 115 ? -11.630 -5.979 18.812 1.00 88.81 115 LYS A CA 1
ATOM 828 C C . LYS A 1 115 ? -11.231 -4.898 19.820 1.00 88.81 115 LYS A C 1
ATOM 830 O O . LYS A 1 115 ? -10.190 -5.007 20.469 1.00 88.81 115 LYS A O 1
ATOM 835 N N . VAL A 1 116 ? -12.018 -3.836 19.923 1.00 90.12 116 VAL A N 1
ATOM 836 C CA . VAL A 1 116 ? -11.805 -2.762 20.902 1.00 90.12 116 VAL A CA 1
ATOM 837 C C . VAL A 1 116 ? -13.118 -2.423 21.583 1.00 90.12 116 VAL A C 1
ATOM 839 O O . VAL A 1 116 ? -14.166 -2.414 20.946 1.00 90.12 116 VAL A O 1
ATOM 842 N N . LEU A 1 117 ? -13.052 -2.132 22.875 1.00 89.06 117 LEU A N 1
ATOM 843 C CA . LEU A 1 117 ? -14.164 -1.560 23.615 1.00 89.06 117 LEU A CA 1
ATOM 844 C C . LEU A 1 117 ? -14.084 -0.045 23.495 1.00 89.06 117 LEU A C 1
ATOM 846 O O . LEU A 1 117 ? -13.045 0.557 23.785 1.00 89.06 117 LEU A O 1
ATOM 850 N N . ILE A 1 118 ? -15.173 0.569 23.059 1.00 88.00 118 ILE A N 1
ATOM 851 C CA . ILE A 1 118 ? -15.271 2.014 22.866 1.00 88.00 118 ILE A CA 1
ATOM 852 C C . ILE A 1 118 ? -16.371 2.539 23.761 1.00 88.00 118 ILE A C 1
ATOM 854 O O . ILE A 1 118 ? -17.427 1.924 23.875 1.00 88.00 118 ILE A O 1
ATOM 858 N N . ARG A 1 119 ? -16.101 3.665 24.415 1.00 87.94 119 ARG A N 1
ATOM 859 C CA . ARG A 1 119 ? -17.074 4.319 25.285 1.00 87.94 119 ARG A CA 1
ATOM 860 C C . ARG A 1 119 ? -18.304 4.725 24.462 1.00 87.94 119 ARG A C 1
ATOM 862 O O . ARG A 1 119 ? -18.144 5.229 23.355 1.00 87.94 119 ARG A O 1
ATOM 869 N N . ASN A 1 120 ? -19.511 4.492 24.969 1.00 84.00 120 ASN A N 1
ATOM 870 C CA . ASN A 1 120 ? -20.759 4.578 24.193 1.00 84.00 120 ASN A CA 1
ATOM 871 C C . ASN A 1 120 ? -21.034 5.966 23.584 1.00 84.00 120 ASN A C 1
ATOM 873 O O . ASN A 1 120 ? -21.658 6.062 22.530 1.00 84.00 120 ASN A O 1
ATOM 877 N N . ASP A 1 121 ? -20.533 7.032 24.210 1.00 78.94 121 ASP A N 1
ATOM 878 C CA . ASP A 1 121 ? -20.587 8.405 23.691 1.00 78.94 121 ASP A CA 1
ATOM 879 C C . ASP A 1 121 ? -19.713 8.607 22.441 1.00 78.94 121 ASP A C 1
ATOM 881 O O . ASP A 1 121 ? -20.040 9.415 21.584 1.00 78.94 121 ASP A O 1
ATOM 885 N N . LEU A 1 122 ? -18.621 7.850 22.313 1.00 73.81 122 LEU A N 1
ATOM 886 C CA . LEU A 1 122 ? -17.724 7.855 21.152 1.00 73.81 122 LEU A CA 1
ATOM 887 C C . LEU A 1 122 ? -18.058 6.748 20.150 1.00 73.81 122 LEU A C 1
ATOM 889 O O . LEU A 1 122 ? -17.714 6.851 18.976 1.00 73.81 122 LEU A O 1
ATOM 893 N N . ALA A 1 123 ? -18.696 5.676 20.615 1.00 61.19 123 ALA A N 1
ATOM 894 C CA . ALA A 1 123 ? -19.210 4.603 19.774 1.00 61.19 123 ALA A CA 1
ATOM 895 C C . ALA A 1 123 ? -20.490 5.017 19.033 1.00 61.19 123 ALA A C 1
ATOM 897 O O . ALA A 1 123 ? -20.960 4.272 18.195 1.00 61.19 123 ALA A O 1
ATOM 898 N N . SER A 1 124 ? -21.077 6.176 19.339 1.00 58.19 124 SER A N 1
ATOM 899 C CA . SER A 1 124 ? -22.202 6.727 18.570 1.00 58.19 124 SER A CA 1
ATOM 900 C C . SER A 1 124 ? -21.737 7.705 17.479 1.00 58.19 124 SER A C 1
ATOM 902 O O . SER A 1 124 ? -22.481 7.958 16.533 1.00 58.19 124 SER A O 1
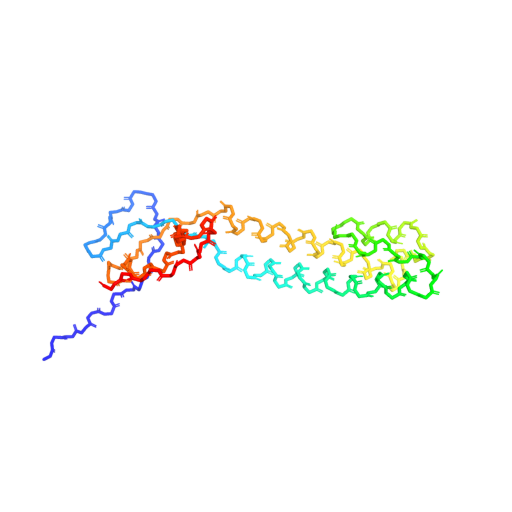ATOM 904 N N . GLU A 1 125 ? -20.488 8.193 17.552 1.00 60.97 125 GLU A N 1
ATOM 905 C CA . GLU A 1 125 ? -19.837 9.007 16.515 1.00 60.97 125 GLU A CA 1
ATOM 906 C C . GLU A 1 125 ? -19.350 8.123 15.351 1.00 60.97 125 GLU A C 1
ATOM 908 O O . GLU A 1 125 ? -18.149 7.966 15.096 1.00 60.97 125 GLU A O 1
ATOM 913 N N . HIS A 1 126 ? -20.282 7.533 14.604 1.00 61.50 126 HIS A N 1
ATOM 914 C CA . HIS A 1 126 ? -19.967 6.950 13.303 1.00 61.50 126 HIS A CA 1
ATOM 915 C C . HIS A 1 126 ? -20.358 7.921 12.201 1.00 61.50 126 HIS A C 1
ATOM 917 O O . HIS A 1 126 ? -21.504 8.350 12.079 1.00 61.50 126 HIS A O 1
ATOM 923 N N . VAL A 1 127 ? -19.366 8.270 11.387 1.00 60.59 127 VAL A N 1
ATOM 924 C CA . VAL A 1 127 ? -19.584 8.921 10.101 1.00 60.59 127 VAL A CA 1
ATOM 925 C C . VAL A 1 127 ? -19.770 7.805 9.086 1.00 60.59 127 VAL A C 1
ATOM 927 O O . VAL A 1 127 ? -18.800 7.172 8.667 1.00 60.59 127 VAL A O 1
ATOM 930 N N . GLU A 1 128 ? -21.020 7.526 8.738 1.00 64.06 128 GLU A N 1
ATOM 931 C CA . GLU A 1 128 ? -21.355 6.494 7.765 1.00 64.06 128 GLU A CA 1
ATOM 932 C C . GLU A 1 128 ? -21.501 7.132 6.381 1.00 64.06 128 GLU A C 1
ATOM 934 O O . GLU A 1 128 ? -22.252 8.097 6.195 1.00 64.06 128 GLU A O 1
ATOM 939 N N . ILE A 1 129 ? -20.746 6.610 5.411 1.00 63.22 129 ILE A N 1
ATOM 940 C CA . ILE A 1 129 ? -20.882 6.994 4.007 1.00 63.22 129 ILE A CA 1
ATOM 941 C C . ILE A 1 129 ? -21.930 6.068 3.403 1.00 63.22 129 ILE A C 1
ATOM 943 O O . ILE A 1 129 ? -21.650 4.905 3.116 1.00 63.22 129 ILE A O 1
ATOM 947 N N . VAL A 1 130 ? -23.143 6.583 3.236 1.00 80.31 130 VAL A N 1
ATOM 948 C CA . VAL A 1 130 ? -24.269 5.813 2.707 1.00 80.31 130 VAL A CA 1
ATOM 949 C C . VAL A 1 130 ? -24.518 6.197 1.248 1.00 80.31 130 VAL A C 1
ATOM 951 O O . VAL A 1 130 ? -24.609 7.392 0.938 1.00 80.31 130 VAL A O 1
ATOM 954 N N . PRO A 1 131 ? -24.629 5.225 0.323 1.00 71.50 131 PRO A N 1
ATOM 955 C CA . PRO A 1 131 ? -25.113 5.525 -1.011 1.00 71.50 131 PRO A CA 1
ATOM 956 C C . PRO A 1 131 ? -26.579 5.947 -0.906 1.00 71.50 131 PRO A C 1
ATOM 958 O O . PRO A 1 131 ? -27.382 5.277 -0.255 1.00 71.50 131 PRO A O 1
ATOM 961 N N . PHE A 1 132 ? -26.945 7.047 -1.555 1.00 75.19 132 PHE A N 1
ATOM 962 C CA . PHE A 1 132 ? -28.344 7.431 -1.700 1.00 75.19 132 PHE A CA 1
ATOM 963 C C . PHE A 1 132 ? -28.672 7.650 -3.172 1.00 75.19 132 PHE A C 1
ATOM 965 O O . PHE A 1 132 ? -27.870 8.181 -3.942 1.00 75.19 132 PHE A O 1
ATOM 972 N N . ALA A 1 133 ? -29.860 7.208 -3.577 1.00 78.12 133 ALA A N 1
ATOM 973 C CA . ALA A 1 133 ? -30.346 7.466 -4.918 1.00 78.12 133 ALA A CA 1
ATOM 974 C C . ALA A 1 133 ? -30.632 8.965 -5.048 1.00 78.12 133 ALA A C 1
ATOM 976 O O . ALA A 1 133 ? -31.447 9.520 -4.307 1.00 78.12 133 ALA A O 1
ATOM 977 N N . THR A 1 134 ? -29.975 9.624 -5.997 1.00 73.69 134 THR A N 1
ATOM 978 C CA . THR A 1 134 ? -30.410 10.948 -6.433 1.00 73.69 134 THR A CA 1
ATOM 979 C C . THR A 1 134 ? -31.527 10.737 -7.458 1.00 73.69 134 THR A C 1
ATOM 981 O O . THR A 1 134 ? -31.454 9.836 -8.294 1.00 73.69 134 THR A O 1
ATOM 984 N N . GLY A 1 135 ? -32.601 11.528 -7.401 1.00 71.00 135 GLY A N 1
ATOM 985 C CA . GLY A 1 135 ? -33.819 11.317 -8.206 1.00 71.00 135 GLY A CA 1
ATOM 986 C C . GLY A 1 135 ? -33.653 11.364 -9.737 1.00 71.00 135 GLY A C 1
ATOM 987 O O . GLY A 1 135 ? -34.650 11.299 -10.447 1.00 71.00 135 GLY A O 1
ATOM 988 N N . ARG A 1 136 ? -32.424 11.488 -10.257 1.00 72.12 136 ARG A N 1
ATOM 989 C CA . ARG A 1 136 ? -32.078 11.471 -11.688 1.00 72.12 136 ARG A CA 1
ATOM 990 C C . ARG A 1 136 ? -31.488 10.151 -12.196 1.00 72.12 136 ARG A C 1
ATOM 992 O O . ARG A 1 136 ? -31.165 10.073 -13.373 1.00 72.12 136 ARG A O 1
ATOM 999 N N . GLY A 1 137 ? -31.397 9.123 -11.351 1.00 70.00 137 GLY A N 1
ATOM 1000 C CA . GLY A 1 137 ? -30.788 7.839 -11.720 1.00 70.00 137 GLY A CA 1
ATOM 1001 C C . GLY A 1 137 ? -29.289 7.748 -11.414 1.00 70.00 137 GLY A C 1
ATOM 1002 O O . GLY A 1 137 ? -28.689 6.713 -11.685 1.00 70.00 137 GLY A O 1
ATOM 1003 N N . ASP A 1 138 ? -28.710 8.782 -10.794 1.00 77.88 138 ASP A N 1
ATOM 1004 C CA . ASP A 1 138 ? -27.314 8.799 -10.353 1.00 77.88 138 ASP A CA 1
ATOM 1005 C C . ASP A 1 138 ? -27.191 8.405 -8.870 1.00 77.88 138 ASP A C 1
ATOM 1007 O O . ASP A 1 138 ? -28.052 8.729 -8.039 1.00 77.88 138 ASP A O 1
ATOM 1011 N N . LEU A 1 139 ? -26.092 7.733 -8.520 1.00 80.56 139 LEU A N 1
ATOM 1012 C CA . LEU A 1 139 ? -25.738 7.401 -7.138 1.00 80.56 139 LEU A CA 1
ATOM 1013 C C . LEU A 1 139 ? -25.005 8.581 -6.487 1.00 80.56 139 LEU A C 1
ATOM 1015 O O . LEU A 1 139 ? -23.975 9.032 -6.983 1.00 80.56 139 LEU A O 1
ATOM 1019 N N . GLY A 1 140 ? -25.531 9.070 -5.366 1.00 81.12 140 GLY A N 1
ATOM 1020 C CA . GLY A 1 140 ? -24.886 10.071 -4.519 1.00 81.12 140 GLY A CA 1
ATOM 1021 C C . GLY A 1 140 ? -24.210 9.435 -3.304 1.00 81.12 140 GLY A C 1
ATOM 1022 O O . GLY A 1 140 ? -24.634 8.383 -2.826 1.00 81.12 140 GLY A O 1
ATOM 1023 N N . LEU A 1 141 ? -23.170 10.090 -2.782 1.00 84.38 141 LEU A N 1
ATOM 1024 C CA . LEU A 1 141 ? -22.546 9.746 -1.500 1.00 84.38 141 LEU A CA 1
ATOM 1025 C C . LEU A 1 141 ? -23.059 10.700 -0.422 1.00 84.38 141 LEU A C 1
ATOM 1027 O O . LEU A 1 141 ? -22.865 11.912 -0.517 1.00 84.38 141 LEU A O 1
ATOM 1031 N N . GLY A 1 142 ? -23.740 10.157 0.584 1.00 79.31 142 GLY A N 1
ATOM 1032 C CA . GLY A 1 142 ? -24.235 10.904 1.734 1.00 79.31 142 GLY A CA 1
ATOM 1033 C C . GLY A 1 142 ? -23.340 10.670 2.941 1.00 79.31 142 GLY A C 1
ATOM 1034 O O . GLY A 1 142 ? -22.923 9.542 3.189 1.00 79.31 142 GLY A O 1
ATOM 1035 N N . ILE A 1 143 ? -23.061 11.728 3.697 1.00 77.38 143 ILE A N 1
ATOM 1036 C CA . ILE A 1 143 ? -22.377 11.630 4.986 1.00 77.38 143 ILE A CA 1
ATOM 1037 C C . ILE A 1 143 ? -23.445 11.744 6.069 1.00 77.38 143 ILE A C 1
ATOM 1039 O O . ILE A 1 143 ? -24.076 12.794 6.202 1.00 77.38 143 ILE A O 1
ATOM 1043 N N . ARG A 1 144 ? -23.659 10.674 6.837 1.00 72.62 144 ARG A N 1
ATOM 1044 C CA . ARG A 1 144 ? -24.542 10.694 8.005 1.00 72.62 144 ARG A CA 1
ATOM 1045 C C . ARG A 1 144 ? -23.694 10.621 9.268 1.00 72.62 144 ARG A C 1
ATOM 1047 O O . ARG A 1 144 ? -22.912 9.692 9.426 1.00 72.62 144 ARG A O 1
ATOM 1054 N N . GLY A 1 145 ? -23.864 11.603 10.149 1.00 58.34 145 GLY A N 1
ATOM 1055 C CA . GLY A 1 145 ? -23.381 11.538 11.524 1.00 58.34 145 GLY A CA 1
ATOM 1056 C C . GLY A 1 145 ? -24.553 11.278 12.461 1.00 58.34 145 GLY A C 1
ATOM 1057 O O . GLY A 1 145 ? -25.595 11.925 12.338 1.00 58.34 145 GLY A O 1
ATOM 1058 N N . THR A 1 146 ? -24.398 10.329 13.373 1.00 63.91 146 THR A N 1
ATOM 1059 C CA . THR A 1 146 ? -25.246 10.212 14.562 1.00 63.91 146 THR A CA 1
ATOM 1060 C C . THR A 1 146 ? -24.521 10.890 15.725 1.00 63.91 146 THR A C 1
ATOM 1062 O O . THR A 1 146 ? -23.328 10.666 15.910 1.00 63.91 146 THR A O 1
ATOM 1065 N N . MET A 1 147 ? -25.211 11.791 16.431 1.00 52.12 147 MET A N 1
ATOM 1066 C CA . MET A 1 147 ? -24.767 12.361 17.711 1.00 52.12 147 MET A CA 1
ATOM 1067 C C . MET A 1 147 ? -25.546 11.704 18.840 1.00 52.12 147 MET A C 1
ATOM 1069 O O . MET A 1 147 ? -26.753 11.445 18.616 1.00 52.12 147 MET A O 1
#

Radius of gyration: 23.4 Å; chains: 1; bounding box: 60×33×65 Å